Protein AF-A0A8F1SBX6-F1 (afdb_monomer_lite)

Sequence (74 aa):
MIKPAASGTGIIAGGVVRRFIGVTGVRNLLTKSLGSTNKVNIAYATIEALKSLVPRDQWLSAQPVKKVAKKEAK

Secondary structure (DSSP, 8-state):
-EEE--TT--EE--HHHHHHHHHHT---EEE---S---HHHHHHHHHHHHHTPPPGGG-TT-------------

Structure (mmCIF, N/CA/C/O backbone):
data_AF-A0A8F1SBX6-F1
#
_entry.id   AF-A0A8F1SBX6-F1
#
loop_
_atom_site.group_PDB
_atom_site.id
_atom_site.type_symbol
_atom_site.label_atom_id
_atom_site.label_alt_id
_atom_site.label_comp_id
_atom_site.label_asym_id
_atom_site.label_entity_id
_atom_site.label_seq_id
_atom_site.pdbx_PDB_ins_code
_atom_site.Cartn_x
_atom_site.Cartn_y
_atom_site.Cartn_z
_atom_site.occupancy
_atom_site.B_iso_or_equiv
_atom_site.auth_seq_id
_atom_site.auth_comp_id
_atom_site.auth_asym_id
_atom_site.auth_atom_id
_atom_site.pdbx_PDB_model_num
ATOM 1 N N . MET A 1 1 ? 5.303 -2.976 0.525 1.00 88.75 1 MET A N 1
ATOM 2 C CA . MET A 1 1 ? 4.779 -3.026 1.909 1.00 88.75 1 MET A CA 1
ATOM 3 C C . MET A 1 1 ? 3.719 -1.951 2.096 1.00 88.75 1 MET A C 1
ATOM 5 O O . MET A 1 1 ? 3.967 -0.808 1.715 1.00 88.75 1 MET A O 1
ATOM 9 N N . ILE A 1 2 ? 2.569 -2.321 2.664 1.00 92.38 2 ILE A N 1
ATOM 10 C CA . ILE A 1 2 ? 1.430 -1.436 2.947 1.00 92.38 2 ILE A CA 1
ATOM 11 C C . ILE A 1 2 ? 1.114 -1.520 4.442 1.00 92.38 2 ILE A C 1
ATOM 13 O O . ILE A 1 2 ? 1.054 -2.621 4.984 1.00 92.38 2 ILE A O 1
ATOM 17 N N . LYS A 1 3 ? 0.946 -0.373 5.107 1.00 91.62 3 LYS A N 1
ATOM 18 C CA . LYS A 1 3 ? 0.585 -0.289 6.528 1.00 91.62 3 LYS A CA 1
ATOM 19 C C . LYS A 1 3 ? -0.527 0.742 6.754 1.00 91.62 3 LYS A C 1
ATOM 21 O O . LYS A 1 3 ? -0.518 1.788 6.094 1.00 91.62 3 LYS A O 1
ATOM 26 N N . PRO A 1 4 ? -1.461 0.478 7.686 1.00 91.50 4 PRO A N 1
ATOM 27 C CA . PRO A 1 4 ? -2.416 1.487 8.122 1.00 91.50 4 PRO A CA 1
ATOM 28 C C . PRO A 1 4 ? -1.679 2.638 8.815 1.00 91.50 4 PRO A C 1
ATOM 30 O O . PRO A 1 4 ? -0.646 2.430 9.454 1.00 91.50 4 PRO A O 1
ATOM 33 N N . ALA A 1 5 ? -2.208 3.850 8.673 1.00 93.94 5 ALA A N 1
ATOM 34 C CA . ALA A 1 5 ? -1.681 5.048 9.320 1.00 93.94 5 ALA A CA 1
ATOM 35 C C . ALA A 1 5 ? -2.713 5.630 10.296 1.00 93.94 5 ALA A C 1
ATOM 37 O O . ALA A 1 5 ? -3.906 5.330 10.193 1.00 93.94 5 ALA A O 1
ATOM 38 N N . ALA A 1 6 ? -2.259 6.466 11.231 1.00 93.81 6 ALA A N 1
ATOM 39 C CA . ALA A 1 6 ? -3.144 7.171 12.153 1.00 93.81 6 ALA A CA 1
ATOM 40 C C . ALA A 1 6 ? -4.072 8.152 11.407 1.00 93.81 6 ALA A C 1
ATOM 42 O O . ALA A 1 6 ? -3.829 8.528 10.255 1.00 93.81 6 ALA A O 1
ATOM 43 N N . SER A 1 7 ? -5.160 8.577 12.055 1.00 92.94 7 SER A N 1
ATOM 44 C CA . SER A 1 7 ? -6.049 9.579 11.464 1.00 92.94 7 SER A CA 1
ATOM 45 C C . SER A 1 7 ? -5.306 10.896 11.244 1.00 92.94 7 SER A C 1
ATOM 47 O O . SER A 1 7 ? -4.634 11.378 12.151 1.00 92.94 7 SER A O 1
ATOM 49 N N . GLY A 1 8 ? -5.457 11.492 10.061 1.00 93.06 8 GLY A N 1
ATOM 50 C CA . GLY A 1 8 ? -4.831 12.775 9.728 1.00 93.06 8 GLY A CA 1
ATOM 51 C C . GLY A 1 8 ? -3.439 12.651 9.104 1.00 93.06 8 GLY A C 1
ATOM 52 O O . GLY A 1 8 ? -2.910 13.648 8.630 1.00 93.06 8 GLY A O 1
ATOM 53 N N . THR A 1 9 ? -2.861 11.445 9.022 1.00 92.62 9 THR A N 1
ATOM 54 C CA . THR A 1 9 ? -1.586 11.218 8.314 1.00 92.62 9 THR A CA 1
ATOM 55 C C . THR A 1 9 ? -1.726 11.365 6.796 1.00 92.62 9 THR A C 1
ATOM 57 O O . THR A 1 9 ? -0.767 11.714 6.110 1.00 92.62 9 THR A O 1
ATOM 60 N N . GLY A 1 10 ? -2.916 11.102 6.249 1.00 92.12 10 GLY A N 1
ATOM 61 C CA . GLY A 1 10 ? -3.131 11.113 4.807 1.00 92.12 10 GLY A CA 1
ATOM 62 C C . GLY A 1 10 ? -2.454 9.935 4.096 1.00 92.12 10 GLY A C 1
ATOM 63 O O . GLY A 1 10 ? -2.103 8.917 4.699 1.00 92.12 10 GLY A O 1
ATOM 64 N N . ILE A 1 11 ? -2.287 10.063 2.778 1.00 93.56 11 ILE A N 1
ATOM 65 C CA . ILE A 1 11 ? -1.723 9.010 1.923 1.00 93.56 11 ILE A CA 1
ATOM 66 C C . ILE A 1 11 ? -0.254 9.325 1.624 1.00 93.56 11 ILE A C 1
ATOM 68 O O . ILE A 1 11 ? 0.042 10.147 0.750 1.00 93.56 11 ILE A O 1
ATOM 72 N N . ILE A 1 12 ? 0.659 8.620 2.296 1.00 93.50 12 ILE A N 1
ATOM 73 C CA . ILE A 1 12 ? 2.103 8.678 2.041 1.00 93.50 12 ILE A CA 1
ATOM 74 C C . ILE A 1 12 ? 2.494 7.442 1.227 1.00 93.50 12 ILE A C 1
ATOM 76 O O . ILE A 1 12 ? 2.680 6.335 1.744 1.00 93.50 12 ILE A O 1
ATOM 80 N N . ALA A 1 13 ? 2.558 7.624 -0.090 1.00 92.75 13 ALA A N 1
ATOM 81 C CA . ALA A 1 13 ? 2.781 6.546 -1.042 1.00 92.75 13 ALA A CA 1
ATOM 82 C C . ALA A 1 13 ? 3.490 7.023 -2.314 1.00 92.75 13 ALA A C 1
ATOM 84 O O . ALA A 1 13 ? 3.385 8.186 -2.705 1.00 92.75 13 ALA A O 1
ATOM 85 N N . GLY A 1 14 ? 4.167 6.095 -2.996 1.00 91.56 14 GLY A N 1
ATOM 86 C CA . GLY A 1 14 ? 4.730 6.345 -4.325 1.00 91.56 14 GLY A CA 1
ATOM 87 C C . GLY A 1 14 ? 3.638 6.601 -5.372 1.00 91.56 14 GLY A C 1
ATOM 88 O O . GLY A 1 14 ? 2.511 6.128 -5.230 1.00 91.56 14 GLY A O 1
ATOM 89 N N . GLY A 1 15 ? 3.969 7.323 -6.448 1.00 93.06 15 GLY A N 1
ATOM 90 C CA . GLY A 1 15 ? 2.977 7.840 -7.405 1.00 93.06 15 GLY A CA 1
ATOM 91 C C . GLY A 1 15 ? 2.034 6.792 -8.014 1.00 93.06 15 GLY A C 1
ATOM 92 O O . GLY A 1 15 ? 0.845 7.063 -8.160 1.00 93.06 15 GLY A O 1
ATOM 93 N N . VAL A 1 16 ? 2.534 5.587 -8.316 1.00 94.06 16 VAL A N 1
ATOM 94 C CA . VAL A 1 16 ? 1.712 4.475 -8.835 1.00 94.06 16 VAL A CA 1
ATOM 95 C C . VAL A 1 16 ? 0.678 4.040 -7.796 1.00 94.06 16 VAL A C 1
ATOM 97 O O . VAL A 1 16 ? -0.518 4.050 -8.067 1.00 94.06 16 VAL A O 1
ATOM 100 N N . VAL A 1 17 ? 1.134 3.736 -6.580 1.00 94.19 17 VAL A N 1
ATOM 101 C CA . VAL A 1 17 ? 0.285 3.292 -5.465 1.00 94.19 17 VAL A CA 1
ATOM 102 C C . VAL A 1 17 ? -0.756 4.359 -5.119 1.00 94.19 17 VAL A C 1
ATOM 104 O O . VAL A 1 17 ? -1.925 4.044 -4.918 1.00 94.19 17 VAL A O 1
ATOM 107 N N . ARG A 1 18 ? -0.364 5.639 -5.122 1.00 93.56 18 ARG A N 1
ATOM 108 C CA . ARG A 1 18 ? -1.258 6.763 -4.813 1.00 93.56 18 ARG A CA 1
ATOM 109 C C . ARG A 1 18 ? -2.430 6.878 -5.793 1.00 93.56 18 ARG A C 1
ATOM 111 O O . ARG A 1 18 ? -3.524 7.221 -5.357 1.00 93.56 18 ARG A O 1
ATOM 118 N N . ARG A 1 19 ? -2.235 6.558 -7.081 1.00 92.81 19 ARG A N 1
ATOM 119 C CA . ARG A 1 19 ? -3.336 6.533 -8.064 1.00 92.81 19 ARG A CA 1
ATOM 120 C C . ARG A 1 19 ? -4.353 5.438 -7.760 1.00 92.81 19 ARG A C 1
ATOM 122 O O . ARG A 1 19 ? -5.542 5.715 -7.812 1.00 92.81 19 ARG A O 1
ATOM 129 N N . PHE A 1 20 ? -3.900 4.239 -7.400 1.00 91.38 20 PHE A N 1
ATOM 130 C CA . PHE A 1 20 ? -4.806 3.152 -7.023 1.00 91.38 20 PHE A CA 1
ATOM 131 C C . PHE A 1 20 ? -5.575 3.476 -5.739 1.00 91.38 20 PHE A C 1
ATOM 133 O O . PHE A 1 20 ? -6.798 3.405 -5.715 1.00 91.38 20 PHE A O 1
ATOM 140 N N . ILE A 1 21 ? -4.868 3.901 -4.690 1.00 93.00 21 ILE A N 1
ATOM 141 C CA . ILE A 1 21 ? -5.456 4.199 -3.376 1.00 93.00 21 ILE A CA 1
ATOM 142 C C . ILE A 1 21 ? -6.426 5.390 -3.429 1.00 93.00 21 ILE A C 1
ATOM 144 O O . ILE A 1 21 ? -7.421 5.402 -2.710 1.00 93.00 21 ILE A O 1
ATOM 148 N N . GLY A 1 22 ? -6.194 6.360 -4.319 1.00 88.56 22 GLY A N 1
ATOM 149 C CA . GLY A 1 22 ? -7.121 7.475 -4.532 1.00 88.56 22 GLY A CA 1
ATOM 150 C C . GLY A 1 22 ? -8.525 7.043 -4.974 1.00 88.56 22 GLY A C 1
ATOM 151 O O . GLY A 1 22 ? -9.482 7.762 -4.706 1.00 88.56 22 GLY A O 1
ATOM 152 N N . VAL A 1 23 ? -8.660 5.866 -5.595 1.00 90.69 23 VAL A N 1
ATOM 153 C CA . VAL A 1 23 ? -9.951 5.323 -6.055 1.00 90.69 23 VAL A CA 1
ATOM 154 C C . VAL A 1 23 ? -10.626 4.456 -4.984 1.00 90.69 23 VAL A C 1
ATOM 156 O O . VAL A 1 23 ? -11.847 4.360 -4.954 1.00 90.69 23 VAL A O 1
ATOM 159 N N . THR A 1 24 ? -9.867 3.844 -4.069 1.00 86.44 24 THR A N 1
ATOM 160 C CA . THR A 1 24 ? -10.405 2.883 -3.085 1.00 86.44 24 THR A CA 1
ATOM 161 C C . THR A 1 24 ? -11.036 3.529 -1.846 1.00 86.44 24 THR A C 1
ATOM 163 O O . THR A 1 24 ? -11.562 2.824 -0.989 1.00 86.44 24 THR A O 1
ATOM 166 N N . GLY A 1 25 ? -10.973 4.858 -1.713 1.00 86.94 25 GLY A N 1
ATOM 167 C CA . GLY A 1 25 ? -11.540 5.597 -0.576 1.00 86.94 25 GLY A CA 1
ATOM 168 C C . GLY A 1 25 ? -10.711 5.536 0.716 1.00 86.94 25 GLY A C 1
ATOM 169 O O . GLY A 1 25 ? -11.120 6.078 1.746 1.00 86.94 25 GLY A O 1
ATOM 170 N N . VAL A 1 26 ? -9.529 4.914 0.683 1.00 90.44 26 VAL A N 1
ATOM 171 C CA . VAL A 1 26 ? -8.621 4.837 1.834 1.00 90.44 26 VAL A CA 1
ATOM 172 C C . VAL A 1 26 ? -7.963 6.197 2.073 1.00 90.44 26 VAL A C 1
ATOM 174 O O . VAL A 1 26 ? -7.270 6.730 1.211 1.00 90.44 26 VAL A O 1
ATOM 177 N N . ARG A 1 27 ? -8.156 6.752 3.274 1.00 91.44 27 ARG A N 1
ATOM 178 C CA . ARG A 1 27 ? -7.677 8.100 3.631 1.00 91.44 27 ARG A CA 1
ATOM 179 C C . ARG A 1 27 ? -6.298 8.144 4.276 1.00 91.44 27 ARG A C 1
ATOM 181 O O . ARG A 1 27 ? -5.587 9.119 4.070 1.00 91.44 27 ARG A O 1
ATOM 188 N N . ASN A 1 28 ? -5.923 7.121 5.043 1.00 93.88 28 ASN A N 1
ATOM 189 C CA . ASN A 1 28 ? -4.687 7.118 5.828 1.00 93.88 28 ASN A CA 1
ATOM 190 C C . ASN A 1 28 ? -3.888 5.845 5.536 1.00 93.88 28 ASN A C 1
ATOM 192 O O . ASN A 1 28 ? -4.362 4.741 5.808 1.00 93.88 28 ASN A O 1
ATOM 196 N N . LEU A 1 29 ? -2.696 5.993 4.953 1.00 93.19 29 LEU A N 1
ATOM 197 C CA . LEU A 1 29 ? -1.885 4.866 4.487 1.00 93.19 29 LEU A CA 1
ATOM 198 C C . LEU A 1 29 ? -0.400 5.232 4.417 1.00 93.19 29 LEU A C 1
ATOM 200 O O . LEU A 1 29 ? -0.045 6.269 3.854 1.00 93.19 29 LEU A O 1
ATOM 204 N N . LEU A 1 30 ? 0.462 4.331 4.892 1.00 94.62 30 LEU A N 1
ATOM 205 C CA . LEU A 1 30 ? 1.909 4.388 4.679 1.00 94.62 30 LEU A CA 1
ATOM 206 C C . LEU A 1 30 ? 2.338 3.238 3.772 1.00 94.62 30 LEU A C 1
ATOM 208 O O . LEU A 1 30 ? 2.041 2.072 4.046 1.00 94.62 30 LEU A O 1
ATOM 212 N N . THR A 1 31 ? 3.069 3.538 2.699 1.00 94.12 31 THR A N 1
ATOM 213 C CA . THR A 1 31 ? 3.575 2.496 1.795 1.00 94.12 31 THR A CA 1
ATOM 214 C C . THR A 1 31 ? 5.010 2.737 1.367 1.00 94.12 31 THR A C 1
ATOM 216 O O . THR A 1 31 ? 5.472 3.870 1.239 1.00 94.12 31 THR A O 1
ATOM 219 N N . LYS A 1 32 ? 5.713 1.639 1.086 1.00 91.81 32 LYS A N 1
ATOM 220 C CA . LYS A 1 32 ? 7.035 1.658 0.459 1.00 91.81 32 LYS A CA 1
ATOM 221 C C . LYS A 1 32 ? 7.186 0.458 -0.471 1.00 91.81 32 LYS A C 1
ATOM 223 O O . LYS A 1 32 ? 6.868 -0.672 -0.082 1.00 91.81 32 LYS A O 1
ATOM 228 N N . SER A 1 33 ? 7.691 0.701 -1.683 1.00 91.44 33 SER A N 1
ATOM 229 C CA . SER A 1 33 ? 8.223 -0.365 -2.541 1.00 91.44 33 SER A CA 1
ATOM 230 C C . SER A 1 33 ? 9.608 -0.762 -2.031 1.00 91.44 33 SER A C 1
ATOM 232 O O . SER A 1 33 ? 10.472 0.108 -1.859 1.00 91.44 33 SER A O 1
ATOM 234 N N . LEU A 1 34 ? 9.791 -2.048 -1.747 1.00 89.12 34 LEU A N 1
ATOM 235 C CA . LEU A 1 34 ? 11.049 -2.649 -1.312 1.00 89.12 34 LEU A CA 1
ATOM 236 C C . LEU A 1 34 ? 11.481 -3.593 -2.439 1.00 89.12 34 LEU A C 1
ATOM 238 O O . LEU A 1 34 ? 10.707 -4.472 -2.809 1.00 89.12 34 LEU A O 1
ATOM 242 N N . GLY A 1 35 ? 12.656 -3.371 -3.029 1.00 88.31 35 GLY A N 1
ATOM 243 C CA . GLY A 1 35 ? 13.140 -4.136 -4.182 1.00 88.31 35 GLY A CA 1
ATOM 244 C C . GLY A 1 35 ? 13.070 -3.350 -5.490 1.00 88.31 35 GLY A C 1
ATOM 245 O O . GLY A 1 35 ? 13.938 -2.526 -5.758 1.00 88.31 35 GLY A O 1
ATOM 246 N N . SER A 1 36 ? 12.056 -3.607 -6.322 1.00 87.94 36 SER A N 1
ATOM 247 C CA . SER A 1 36 ? 11.980 -3.045 -7.680 1.00 87.94 36 SER A CA 1
ATOM 248 C C . SER A 1 36 ? 11.342 -1.648 -7.740 1.00 87.94 36 SER A C 1
ATOM 250 O O . SER A 1 36 ? 10.432 -1.306 -6.975 1.00 87.94 36 SER A O 1
ATOM 252 N N . THR A 1 37 ? 11.796 -0.848 -8.707 1.00 91.19 37 THR A N 1
ATOM 253 C CA . THR A 1 37 ? 11.236 0.461 -9.082 1.00 91.19 37 THR A CA 1
ATOM 254 C C . THR A 1 37 ? 10.347 0.396 -10.331 1.00 91.19 37 THR A C 1
ATOM 256 O O . THR A 1 37 ? 9.796 1.421 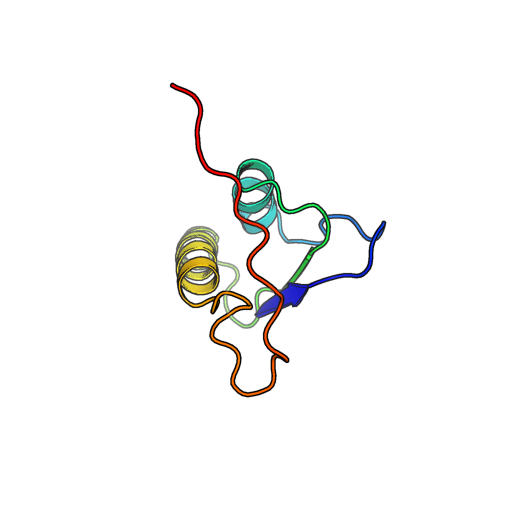-10.742 1.00 91.19 37 THR A O 1
ATOM 259 N N . ASN A 1 38 ? 10.164 -0.791 -10.930 1.00 94.81 38 ASN A N 1
ATOM 260 C CA . ASN A 1 38 ? 9.321 -0.961 -12.112 1.00 94.81 38 ASN A CA 1
ATOM 261 C C . ASN A 1 38 ? 7.849 -0.659 -11.778 1.00 94.81 38 ASN A C 1
ATOM 263 O O . ASN A 1 38 ? 7.220 -1.330 -10.958 1.00 94.81 38 ASN A O 1
ATOM 267 N N . LYS A 1 39 ? 7.290 0.349 -12.454 1.00 94.06 39 LYS A N 1
ATOM 268 C CA . LYS A 1 39 ? 5.937 0.865 -12.211 1.00 94.06 39 LYS A CA 1
ATOM 269 C C . LYS A 1 39 ? 4.845 -0.174 -12.465 1.00 94.06 39 LYS A C 1
ATOM 271 O O . LYS A 1 39 ? 3.872 -0.203 -11.717 1.00 94.06 39 LYS A O 1
ATOM 276 N N . VAL A 1 40 ? 5.016 -1.019 -13.481 1.00 94.88 40 VAL A N 1
ATOM 277 C CA . VAL A 1 40 ? 4.039 -2.053 -13.854 1.00 94.88 40 VAL A CA 1
ATOM 278 C C . VAL A 1 40 ? 3.960 -3.116 -12.760 1.00 94.88 40 VAL A C 1
ATOM 280 O O . VAL A 1 40 ? 2.881 -3.422 -12.261 1.00 94.88 40 VAL A O 1
ATOM 283 N N . ASN A 1 41 ? 5.111 -3.588 -12.284 1.00 94.38 41 ASN A N 1
ATOM 284 C CA . ASN A 1 41 ? 5.161 -4.583 -11.211 1.00 94.38 41 ASN A CA 1
ATOM 285 C C . ASN A 1 41 ? 4.630 -4.018 -9.891 1.00 94.38 41 ASN A C 1
ATOM 287 O O . ASN A 1 41 ? 3.921 -4.708 -9.168 1.00 94.38 41 ASN A O 1
ATOM 291 N N . ILE A 1 42 ? 4.911 -2.744 -9.594 1.00 94.62 42 ILE A N 1
ATOM 292 C CA . ILE A 1 42 ? 4.343 -2.066 -8.421 1.00 94.62 42 ILE A CA 1
ATOM 293 C C . ILE A 1 42 ? 2.815 -2.001 -8.521 1.00 94.62 42 ILE A C 1
ATOM 2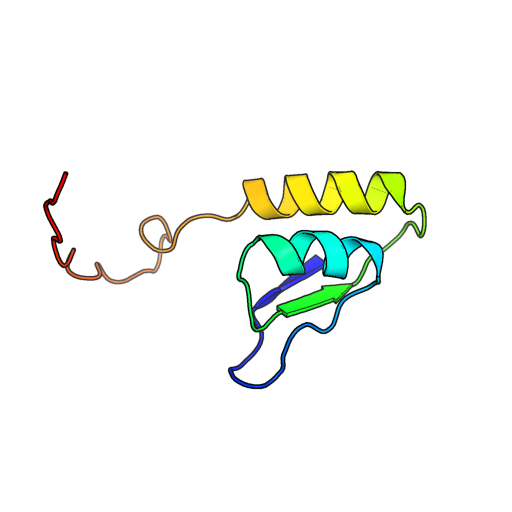95 O O . ILE A 1 42 ? 2.142 -2.192 -7.509 1.00 94.62 42 ILE A O 1
ATOM 299 N N . ALA A 1 43 ? 2.254 -1.755 -9.708 1.00 93.50 43 ALA A N 1
ATOM 300 C CA . ALA A 1 43 ? 0.808 -1.752 -9.909 1.00 93.50 43 ALA A CA 1
ATOM 301 C C . ALA A 1 43 ? 0.196 -3.126 -9.597 1.00 93.50 43 ALA A C 1
ATOM 303 O O . ALA A 1 43 ? -0.711 -3.213 -8.767 1.00 93.50 43 ALA A O 1
ATOM 304 N N . TYR A 1 44 ? 0.746 -4.198 -10.176 1.00 94.50 44 TYR A N 1
ATOM 305 C CA . TYR A 1 44 ? 0.284 -5.563 -9.908 1.00 94.50 44 TYR A CA 1
ATOM 306 C C . TYR A 1 44 ? 0.428 -5.948 -8.433 1.00 94.50 44 TYR A C 1
ATOM 308 O O . TYR A 1 44 ? -0.547 -6.384 -7.821 1.00 94.50 44 TYR A O 1
ATOM 316 N N . ALA A 1 45 ? 1.585 -5.674 -7.826 1.00 93.94 45 ALA A N 1
ATOM 317 C CA . ALA A 1 45 ? 1.828 -5.939 -6.411 1.00 93.94 45 ALA A CA 1
ATOM 318 C C . ALA A 1 45 ? 0.879 -5.152 -5.492 1.00 93.94 45 ALA A C 1
ATOM 320 O O . ALA A 1 45 ? 0.506 -5.632 -4.426 1.00 93.94 45 ALA A O 1
ATOM 321 N N . THR A 1 46 ? 0.465 -3.942 -5.888 1.00 93.19 46 THR A N 1
ATOM 322 C CA . THR A 1 46 ? -0.509 -3.151 -5.117 1.00 93.19 46 THR A CA 1
ATOM 323 C C . THR A 1 46 ? -1.883 -3.812 -5.134 1.00 93.19 46 THR A C 1
ATOM 325 O O . THR A 1 46 ? -2.525 -3.910 -4.092 1.00 93.19 46 THR A O 1
ATOM 328 N N . ILE A 1 47 ? -2.330 -4.291 -6.298 1.00 93.44 47 ILE A N 1
ATOM 329 C CA . ILE A 1 47 ? -3.618 -4.982 -6.439 1.00 93.44 47 ILE A CA 1
ATOM 330 C C . ILE A 1 47 ? -3.608 -6.292 -5.648 1.00 93.44 47 ILE A C 1
ATOM 332 O O . ILE A 1 47 ? -4.559 -6.584 -4.926 1.00 93.44 47 ILE A O 1
ATOM 336 N N . GLU A 1 48 ? -2.532 -7.065 -5.754 1.00 93.94 48 GLU A N 1
ATOM 337 C CA . GLU A 1 48 ? -2.362 -8.315 -5.014 1.00 93.94 48 GLU A CA 1
ATOM 338 C C . GLU A 1 48 ? -2.347 -8.085 -3.496 1.00 93.94 48 GLU A C 1
ATOM 340 O O . GLU A 1 48 ? -3.072 -8.754 -2.763 1.00 93.94 48 GLU A O 1
ATOM 345 N N . ALA A 1 49 ? -1.611 -7.073 -3.025 1.00 92.06 49 ALA A N 1
ATOM 346 C CA . ALA A 1 49 ? -1.555 -6.723 -1.608 1.00 92.06 49 ALA A CA 1
ATOM 347 C C . ALA A 1 49 ? -2.906 -6.264 -1.042 1.00 92.06 49 ALA A C 1
ATOM 349 O O . ALA A 1 49 ? -3.172 -6.474 0.135 1.00 92.06 49 ALA A O 1
ATOM 350 N N . LEU A 1 50 ? -3.761 -5.628 -1.850 1.00 90.56 50 LEU A N 1
ATOM 351 C CA . LEU A 1 50 ? -5.115 -5.267 -1.422 1.00 90.56 50 LEU A CA 1
ATOM 352 C C . LEU A 1 50 ? -6.034 -6.491 -1.345 1.00 90.56 50 LEU A C 1
ATOM 354 O O . LEU A 1 50 ? -6.868 -6.563 -0.447 1.00 90.56 50 LEU A O 1
ATOM 358 N N . LYS A 1 51 ? -5.871 -7.458 -2.255 1.00 91.50 51 LYS A N 1
ATOM 359 C CA . LYS A 1 51 ? -6.644 -8.710 -2.258 1.00 91.50 51 LYS A CA 1
ATOM 360 C C . LYS A 1 51 ? -6.296 -9.628 -1.087 1.00 91.50 51 LYS A C 1
ATOM 362 O O . LYS A 1 51 ? -7.160 -10.371 -0.641 1.00 91.50 51 LYS A O 1
ATOM 367 N N . SER A 1 52 ? -5.059 -9.586 -0.597 1.00 91.62 52 SER A N 1
ATOM 368 C CA . SER A 1 52 ? -4.617 -10.419 0.528 1.00 91.62 52 SER A CA 1
ATOM 369 C C . SER A 1 52 ? -5.023 -9.881 1.906 1.00 91.62 52 SER A C 1
ATOM 371 O O . SER A 1 52 ? -4.770 -10.538 2.917 1.00 91.62 52 SER A O 1
ATOM 373 N N . LEU A 1 53 ? -5.653 -8.702 1.980 1.00 88.25 53 LEU A N 1
ATOM 374 C CA . LEU A 1 53 ? -6.130 -8.140 3.241 1.00 88.25 53 LEU A CA 1
ATOM 375 C C . LEU A 1 53 ? -7.313 -8.945 3.784 1.00 88.25 53 LEU A C 1
ATOM 377 O O . LEU A 1 53 ? -8.326 -9.134 3.116 1.00 88.25 53 LEU A O 1
ATOM 381 N N . VAL A 1 54 ? -7.197 -9.358 5.044 1.00 88.25 54 VAL A N 1
ATOM 382 C CA . VAL A 1 54 ? -8.257 -10.076 5.752 1.00 88.25 54 VAL A CA 1
ATOM 383 C C . VAL A 1 54 ? -9.206 -9.063 6.403 1.00 88.25 54 VAL A C 1
ATOM 385 O O . VAL A 1 54 ? -8.735 -8.158 7.107 1.00 88.25 54 VAL A O 1
ATOM 388 N N . PRO A 1 55 ? -10.533 -9.186 6.210 1.00 86.25 55 PRO A N 1
ATOM 389 C CA . PRO A 1 55 ? -11.502 -8.322 6.869 1.00 86.25 55 PRO A CA 1
ATOM 390 C C . PRO A 1 55 ? -11.457 -8.510 8.388 1.00 86.25 55 PRO A C 1
ATOM 392 O O . PRO A 1 55 ? -11.160 -9.592 8.891 1.00 86.25 55 PRO A O 1
ATOM 395 N N . ARG A 1 56 ? -11.799 -7.447 9.122 1.00 82.31 56 ARG A N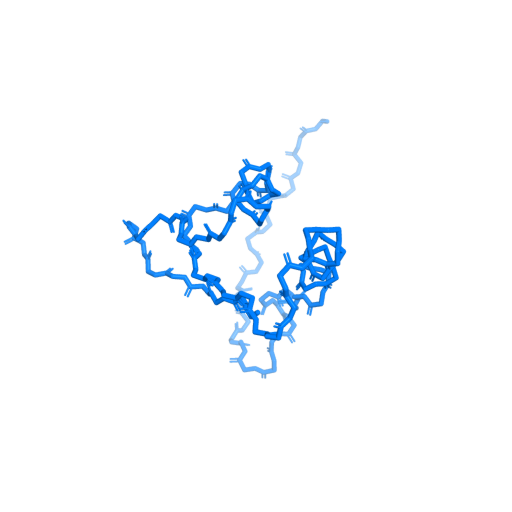 1
ATOM 396 C CA . ARG A 1 56 ? -11.711 -7.395 10.590 1.00 82.31 56 ARG A CA 1
ATOM 397 C C . ARG A 1 56 ? -12.407 -8.563 11.294 1.00 82.31 56 ARG A C 1
ATOM 399 O O . ARG A 1 56 ? -11.913 -9.031 12.312 1.00 82.31 56 ARG A O 1
ATOM 406 N N . ASP A 1 57 ? -13.524 -9.032 10.745 1.00 83.06 57 ASP A N 1
ATOM 407 C CA . ASP A 1 57 ? -14.344 -10.096 11.338 1.00 83.06 57 ASP A CA 1
ATOM 408 C C . ASP A 1 57 ? -13.639 -11.458 11.390 1.00 83.06 57 ASP A C 1
ATOM 410 O O . ASP A 1 57 ? -14.004 -12.311 12.190 1.00 83.06 57 ASP A O 1
ATOM 414 N N . GLN A 1 58 ? -12.638 -11.670 10.534 1.00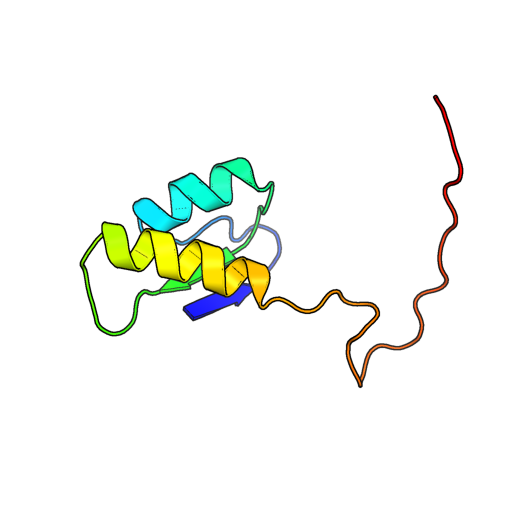 82.12 58 GLN A N 1
ATOM 415 C CA . GLN A 1 58 ? -11.906 -12.934 10.412 1.00 82.12 58 GLN A CA 1
ATOM 416 C C . GLN A 1 58 ? -10.546 -12.895 11.120 1.00 82.12 58 GLN A C 1
ATOM 418 O O . GLN A 1 58 ? -9.736 -13.810 10.977 1.00 82.12 58 GLN A O 1
ATOM 423 N N . TRP A 1 59 ? -10.251 -11.831 11.870 1.00 83.88 59 TRP A N 1
ATOM 424 C CA . TRP A 1 59 ? -9.016 -11.759 12.641 1.00 83.88 59 TRP A CA 1
ATOM 425 C C . TRP A 1 59 ? -9.114 -12.694 13.850 1.00 83.88 59 TRP A C 1
ATOM 427 O O . TRP A 1 59 ? -10.029 -12.568 14.657 1.00 83.88 59 TRP A O 1
ATOM 437 N N . LEU A 1 60 ? -8.133 -13.588 14.008 1.00 76.75 60 LEU A N 1
ATOM 438 C CA . LEU A 1 60 ? -8.067 -14.588 15.089 1.00 76.75 60 LEU A CA 1
ATOM 439 C C . LEU A 1 60 ? -8.183 -13.987 16.505 1.00 76.75 60 LEU A C 1
ATOM 441 O O . LEU A 1 60 ? -8.564 -14.677 17.443 1.00 76.75 60 LEU A O 1
ATOM 445 N N . SER A 1 61 ? -7.851 -12.705 16.657 1.00 68.25 61 SER A N 1
ATOM 446 C CA . SER A 1 61 ? -7.832 -11.956 17.916 1.00 68.25 61 SER A CA 1
ATOM 447 C C . SER A 1 61 ? -8.900 -10.858 18.008 1.00 68.25 61 SER A C 1
ATOM 449 O O . SER A 1 61 ? -8.934 -10.118 18.994 1.00 68.25 61 SER A O 1
ATOM 451 N N . ALA A 1 62 ? -9.780 -10.716 17.010 1.00 62.94 62 ALA A N 1
ATOM 452 C CA . ALA A 1 62 ? -10.864 -9.743 17.093 1.00 62.94 62 ALA A CA 1
ATOM 453 C C . ALA A 1 62 ? -11.940 -10.220 18.077 1.00 62.94 62 ALA A C 1
ATOM 455 O O . ALA A 1 62 ? -12.533 -11.283 17.911 1.00 62.94 62 ALA A O 1
ATOM 456 N N . GLN A 1 63 ? -12.239 -9.395 19.086 1.00 59.72 63 GLN A N 1
ATOM 457 C CA . GLN A 1 63 ? -13.482 -9.542 19.843 1.00 59.72 63 GLN A CA 1
ATOM 458 C C . GLN A 1 63 ? -14.669 -9.427 18.872 1.00 59.72 63 GLN A C 1
ATOM 460 O O . GLN A 1 63 ? -14.612 -8.585 17.967 1.00 59.72 63 GLN A O 1
ATOM 465 N N . PRO A 1 64 ? -15.737 -10.228 19.044 1.00 54.22 64 PRO A N 1
ATOM 466 C CA . PRO A 1 64 ? -16.884 -10.202 18.152 1.00 54.22 64 PRO A CA 1
ATOM 467 C C . PRO A 1 64 ? -17.519 -8.812 18.201 1.00 54.22 64 PRO A C 1
ATOM 469 O O . PRO A 1 64 ? -18.212 -8.448 19.152 1.00 54.22 64 PRO A O 1
ATOM 472 N N . VAL A 1 65 ? -17.272 -8.004 17.173 1.00 55.69 65 VAL A N 1
ATOM 473 C CA . VAL A 1 65 ? -18.016 -6.766 16.977 1.00 55.69 65 VAL A CA 1
ATOM 474 C C . VAL A 1 65 ? -19.461 -7.164 16.699 1.00 55.69 65 VAL A C 1
ATOM 476 O O . VAL A 1 65 ? -19.740 -7.893 15.748 1.00 55.69 65 VAL A O 1
ATOM 479 N N . LYS A 1 66 ? -20.388 -6.725 17.565 1.00 45.84 66 LYS A N 1
ATOM 480 C CA . LYS A 1 66 ? -21.831 -6.877 17.342 1.00 45.84 66 LYS A CA 1
ATOM 481 C C . LYS A 1 66 ? -22.129 -6.405 15.920 1.00 45.84 66 LYS A C 1
ATOM 483 O O . LYS A 1 66 ? -21.953 -5.223 15.625 1.00 45.84 66 LYS A O 1
ATOM 488 N N . LYS A 1 67 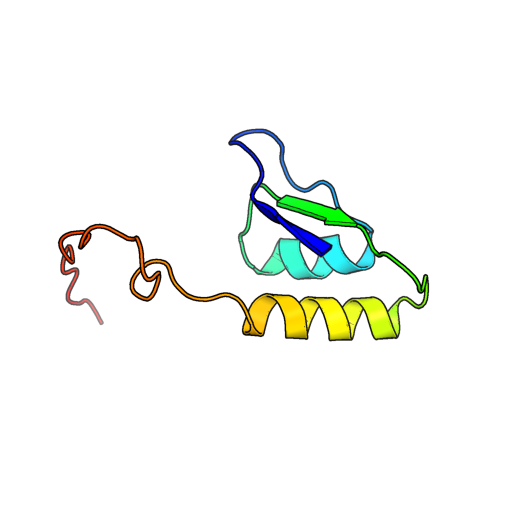? -22.568 -7.325 15.053 1.00 46.44 67 LYS A N 1
ATOM 489 C CA . LYS A 1 67 ? -23.109 -6.999 13.731 1.00 46.44 67 LYS A CA 1
ATOM 490 C C . LYS A 1 67 ? -24.248 -6.008 13.941 1.00 46.44 67 LYS A C 1
ATOM 492 O O . LYS A 1 67 ? -25.354 -6.405 14.302 1.00 46.44 67 LYS A O 1
ATOM 497 N N . VAL A 1 68 ? -23.988 -4.720 13.738 1.00 46.31 68 VAL A N 1
ATOM 498 C CA . VAL A 1 68 ? -25.067 -3.753 13.572 1.00 46.31 68 VAL A CA 1
ATOM 499 C C . VAL A 1 68 ? -25.631 -4.041 12.194 1.00 46.31 68 VAL A C 1
ATOM 501 O O . VAL A 1 68 ? -25.084 -3.632 11.172 1.00 46.31 68 VAL A O 1
ATOM 504 N N . ALA A 1 69 ? -26.687 -4.847 12.183 1.00 47.25 69 ALA A N 1
ATOM 505 C CA . ALA A 1 69 ? -27.528 -5.024 11.025 1.00 47.25 69 ALA A CA 1
ATOM 506 C C . ALA A 1 69 ? -27.947 -3.637 10.523 1.00 47.25 69 ALA A C 1
ATOM 508 O O . ALA A 1 69 ? -28.672 -2.913 11.203 1.00 47.25 69 ALA A O 1
ATOM 509 N N . LYS A 1 70 ? -27.526 -3.284 9.312 1.00 38.84 70 LYS A N 1
ATOM 510 C CA . LYS A 1 70 ? -28.383 -2.497 8.435 1.00 38.84 70 LYS A CA 1
ATOM 511 C C . LYS A 1 70 ? -28.756 -3.366 7.250 1.00 38.84 70 LYS A C 1
ATOM 513 O O . LYS A 1 70 ? -28.032 -3.479 6.267 1.00 38.84 70 LYS A O 1
ATOM 518 N N . LYS A 1 71 ? -29.904 -4.014 7.439 1.00 36.66 71 LYS A N 1
ATOM 519 C CA . LYS A 1 71 ? -30.851 -4.333 6.382 1.00 36.66 71 LYS A CA 1
ATOM 520 C C . LYS A 1 71 ? -31.215 -3.047 5.624 1.00 36.66 71 LYS A C 1
ATOM 522 O O . LYS A 1 71 ? -31.486 -2.033 6.259 1.00 36.66 71 LYS A O 1
ATOM 527 N N . GLU A 1 72 ? -31.255 -3.207 4.302 1.00 37.41 72 GLU A N 1
ATOM 528 C CA . GLU A 1 72 ? -32.253 -2.689 3.353 1.00 37.41 72 GLU A CA 1
ATOM 529 C C . GLU A 1 72 ? -32.334 -1.172 3.095 1.00 37.41 72 GLU A C 1
ATOM 531 O O . GLU A 1 72 ? -32.659 -0.388 3.980 1.00 37.41 72 GLU A O 1
ATOM 536 N N . ALA A 1 73 ? -32.169 -0.783 1.821 1.00 35.25 73 ALA A N 1
ATOM 537 C CA . ALA A 1 73 ? -33.276 -0.233 1.027 1.00 35.25 73 ALA A CA 1
ATOM 538 C C . ALA A 1 73 ? -32.885 -0.059 -0.461 1.00 35.25 73 ALA A C 1
ATOM 540 O O . ALA A 1 73 ? -32.120 0.843 -0.785 1.00 35.25 73 ALA A O 1
ATOM 541 N N . LYS A 1 74 ? -33.528 -0.883 -1.305 1.00 35.00 74 LYS A N 1
ATOM 542 C CA . LYS A 1 74 ? -33.776 -0.758 -2.758 1.00 35.00 74 LYS A CA 1
ATOM 543 C C . LYS A 1 74 ? -32.625 -0.958 -3.750 1.00 35.00 74 LYS A C 1
ATOM 545 O O . LYS A 1 74 ? -31.612 -0.237 -3.682 1.00 35.00 74 LYS A O 1
#

Foldseek 3Di:
DKDFADPPQFDADDPLLCVVCVVVPRGGIDDDDDDDPDSVVVNVVSVVVVVPDDDLCPPPPRDHDPPPDDDDDD

p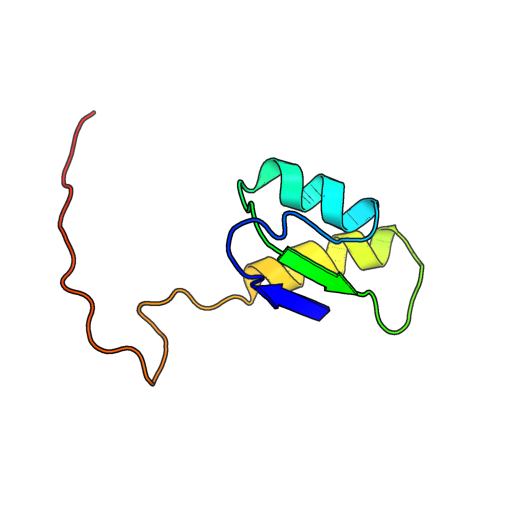LDDT: mean 82.95, std 17.87, range [35.0, 94.88]

Organism: NCBI:txid2841263

Radius of gyration: 15.43 Å; chains: 1; bounding box: 47×27×34 Å

InterPro domains:
  IPR005324 Small ribosomal subunit protein uS5, C-terminal [PF03719] (1-53)
  IPR014721 Small ribosomal subunit protein uS5 domain 2-type fold, subgroup [G3DSA:3.30.230.10] (1-71)
  IPR020568 Ribosomal protein uS5 domain 2-type superfamily [SSF54211] (1-58)